Protein AF-A0A183DFI7-F1 (afdb_monomer_lite)

Sequence (138 aa):
MTEILSNHFDFSAPSVVANYFVIDKHKQRQIMGMDVKLMEGYSFVELDPEKDADTIARSWKFSVSGDRDQFAAKIRRLPSVGVRCDDDGALASFTVLDAAGFFNNQFTFVEHRQRGLADRSELRLCQKVCFNFFCAQI

Foldseek 3Di:
DPPPPPPPDDPVPPPPDDDDDDQDPVNLVVLLPDPQDFDPQKDKDQDQLVPCLVVLLVVDPPRDPPSSVVSSVQSVPFQKIWMAGNVPRDTAWIWTADPVRDTDSTDGDPVNPPRCVSVSRVSVSSNVSVVVVVVVVD

Radius of gyration: 18.05 Å; chains: 1; bounding box: 51×48×36 Å

InterPro domains:
  IPR053225 Acyl-CoA N-acyltransferase VerG-like [PTHR20958] (3-128)

Structure (mmCIF, N/CA/C/O backbone):
data_AF-A0A183DFI7-F1
#
_entry.id   AF-A0A183DFI7-F1
#
loop_
_atom_site.group_PDB
_atom_site.id
_atom_site.type_symbol
_atom_site.label_atom_id
_atom_site.label_alt_id
_atom_site.label_comp_id
_atom_site.label_asym_id
_atom_site.label_entity_id
_atom_site.label_seq_id
_atom_site.pdbx_PDB_ins_code
_atom_site.Cartn_x
_atom_site.Cartn_y
_atom_site.Cartn_z
_atom_site.occupancy
_atom_site.B_iso_or_equiv
_atom_site.auth_seq_id
_atom_site.auth_comp_id
_atom_site.auth_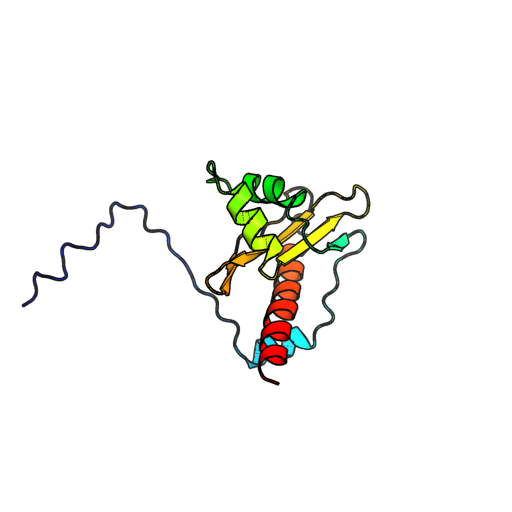asym_id
_atom_site.auth_atom_id
_atom_site.pdbx_PDB_model_num
ATOM 1 N N . MET A 1 1 ? 38.604 -30.644 7.264 1.00 42.41 1 MET A N 1
ATOM 2 C CA . MET A 1 1 ? 37.304 -30.394 6.599 1.00 42.41 1 MET A CA 1
ATOM 3 C C . MET A 1 1 ? 36.790 -29.011 7.018 1.00 42.41 1 MET A C 1
ATOM 5 O O . MET A 1 1 ? 35.659 -28.871 7.456 1.00 42.41 1 MET A O 1
ATOM 9 N N . THR A 1 2 ? 37.654 -27.992 6.943 1.00 49.06 2 THR A N 1
ATOM 10 C CA . THR A 1 2 ? 37.445 -26.690 7.613 1.00 49.06 2 THR A CA 1
ATOM 11 C C . THR A 1 2 ? 37.700 -25.500 6.681 1.00 49.06 2 THR A C 1
ATOM 13 O O . THR A 1 2 ? 37.479 -24.367 7.078 1.00 49.06 2 THR A O 1
ATOM 16 N N . GLU A 1 3 ? 38.111 -25.748 5.433 1.00 43.97 3 GLU A N 1
ATOM 17 C CA . GLU A 1 3 ? 38.428 -24.704 4.441 1.00 43.97 3 GLU A CA 1
ATOM 18 C C . GLU A 1 3 ? 37.316 -24.479 3.402 1.00 43.97 3 GLU A C 1
ATOM 20 O O . GLU A 1 3 ? 37.369 -23.525 2.637 1.00 43.97 3 GLU A O 1
ATOM 25 N N . ILE A 1 4 ? 36.270 -25.314 3.376 1.00 48.12 4 ILE A N 1
ATOM 26 C CA . ILE A 1 4 ? 35.185 -25.203 2.376 1.00 48.12 4 ILE A CA 1
ATOM 27 C C . ILE A 1 4 ? 34.161 -24.109 2.752 1.00 48.12 4 ILE A C 1
ATOM 29 O O . ILE A 1 4 ? 33.356 -23.699 1.923 1.00 48.12 4 ILE A O 1
ATOM 33 N N . LEU A 1 5 ? 34.206 -23.579 3.980 1.00 45.44 5 LEU A N 1
ATOM 34 C CA . LEU A 1 5 ? 33.249 -22.570 4.456 1.00 45.44 5 LEU A CA 1
ATOM 35 C C . LEU A 1 5 ? 33.788 -21.130 4.469 1.00 45.44 5 LEU A C 1
ATOM 37 O O . LEU A 1 5 ? 32.999 -20.211 4.667 1.00 45.44 5 LEU A O 1
ATOM 41 N N . SER A 1 6 ? 35.090 -20.894 4.257 1.00 49.47 6 SER A N 1
ATOM 42 C CA . SER A 1 6 ? 35.674 -19.552 4.445 1.00 49.47 6 SER A CA 1
ATOM 43 C C . SER A 1 6 ? 35.664 -18.656 3.203 1.00 49.47 6 SER A C 1
ATOM 45 O O . SER A 1 6 ? 35.814 -17.449 3.347 1.00 49.47 6 SER A O 1
ATOM 47 N N . ASN A 1 7 ? 35.474 -19.206 1.996 1.00 45.72 7 ASN A N 1
ATOM 48 C CA . ASN A 1 7 ? 35.752 -18.476 0.746 1.00 45.72 7 ASN A CA 1
ATOM 49 C C . ASN A 1 7 ? 34.514 -18.147 -0.111 1.00 45.72 7 ASN A C 1
ATOM 51 O O . ASN A 1 7 ? 34.664 -17.750 -1.263 1.00 45.72 7 ASN A O 1
ATOM 55 N N . HIS A 1 8 ? 33.296 -18.290 0.423 1.00 53.69 8 HIS A N 1
ATOM 56 C CA . HIS A 1 8 ? 32.062 -17.992 -0.326 1.00 53.69 8 HIS A CA 1
ATOM 57 C C . HIS A 1 8 ? 31.252 -16.802 0.195 1.00 53.69 8 HIS A C 1
ATOM 59 O O . HIS A 1 8 ? 30.221 -16.478 -0.389 1.00 53.69 8 HIS A O 1
ATOM 65 N N . PHE A 1 9 ? 31.723 -16.109 1.233 1.00 53.34 9 PHE A N 1
ATOM 66 C CA . PHE A 1 9 ? 31.134 -14.834 1.635 1.00 53.34 9 PHE A CA 1
ATOM 67 C C . PHE A 1 9 ? 32.011 -13.688 1.148 1.00 53.34 9 PHE A C 1
ATOM 69 O O . PHE A 1 9 ? 32.965 -13.276 1.803 1.00 53.34 9 PHE A O 1
ATOM 76 N N . ASP A 1 10 ? 31.679 -13.193 -0.040 1.00 51.78 10 ASP A N 1
ATOM 77 C CA . ASP A 1 10 ? 32.203 -11.934 -0.544 1.00 51.78 10 ASP A CA 1
ATOM 78 C C . ASP A 1 10 ? 31.514 -10.766 0.184 1.00 51.78 10 ASP A C 1
ATOM 80 O O . ASP A 1 10 ? 30.407 -10.354 -0.161 1.00 51.78 10 ASP A O 1
ATOM 84 N N . PHE A 1 11 ? 32.169 -10.239 1.221 1.00 54.59 11 PHE A N 1
ATOM 85 C CA . PHE A 1 11 ? 31.735 -9.030 1.933 1.00 54.59 11 PHE A CA 1
ATOM 86 C C . PHE A 1 11 ? 32.033 -7.730 1.157 1.00 54.59 11 PHE A C 1
ATOM 88 O O . PHE A 1 11 ? 31.784 -6.646 1.683 1.00 54.59 11 PHE A O 1
ATOM 95 N N . SER A 1 12 ? 32.583 -7.803 -0.065 1.00 59.28 12 SER A N 1
ATOM 96 C CA . SER A 1 12 ? 32.751 -6.635 -0.943 1.00 59.28 12 SER A CA 1
ATOM 97 C C . SER A 1 12 ? 31.464 -6.264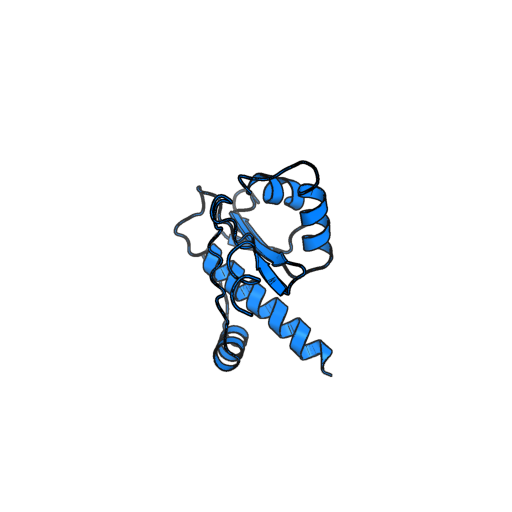 -1.683 1.00 59.28 12 SER A C 1
ATOM 99 O O . SER A 1 12 ? 31.295 -5.111 -2.087 1.00 59.28 12 SER A O 1
ATOM 101 N N . ALA A 1 13 ? 30.516 -7.202 -1.793 1.00 56.94 13 ALA A N 1
ATOM 102 C CA . ALA A 1 13 ? 29.144 -6.857 -2.117 1.00 56.94 13 ALA A CA 1
ATOM 103 C C . ALA A 1 13 ? 28.602 -5.966 -0.987 1.00 56.94 13 ALA A C 1
ATOM 105 O O . ALA A 1 13 ? 28.777 -6.320 0.182 1.00 56.94 13 ALA A O 1
ATOM 106 N N . PRO A 1 14 ? 27.949 -4.825 -1.282 1.00 59.28 14 PRO A N 1
ATOM 107 C CA . PRO A 1 14 ? 27.338 -4.011 -0.243 1.00 59.28 14 PRO A CA 1
ATOM 108 C C . PRO A 1 14 ? 26.344 -4.892 0.511 1.00 59.28 14 PRO A C 1
ATOM 110 O O . PRO A 1 14 ? 25.289 -5.247 -0.012 1.00 59.28 14 PRO A O 1
ATOM 113 N N . SER A 1 15 ? 26.713 -5.308 1.721 1.00 57.41 15 SER A N 1
ATOM 114 C CA . SER A 1 15 ? 25.893 -6.177 2.549 1.00 57.41 15 SER A CA 1
ATOM 115 C C . SER A 1 15 ? 24.618 -5.416 2.890 1.00 57.41 15 SER A C 1
ATOM 117 O O . SER A 1 15 ? 24.630 -4.506 3.722 1.00 57.41 15 SER A O 1
ATOM 119 N N . VAL A 1 16 ? 23.521 -5.746 2.210 1.00 62.94 16 VAL A N 1
ATOM 120 C CA . VAL A 1 16 ? 22.218 -5.161 2.509 1.00 62.94 16 VAL A CA 1
ATOM 121 C C . VAL A 1 16 ? 21.710 -5.845 3.769 1.00 62.94 16 VAL A C 1
ATOM 123 O O . VAL A 1 16 ? 21.317 -7.010 3.749 1.00 62.94 16 VAL A O 1
ATOM 126 N N . VAL A 1 17 ? 21.759 -5.130 4.890 1.00 70.69 17 VAL A N 1
ATOM 127 C CA . VAL A 1 17 ? 21.153 -5.600 6.136 1.00 70.69 17 VAL A CA 1
ATOM 128 C C . VAL A 1 17 ? 19.638 -5.571 5.958 1.00 70.69 17 VAL A C 1
ATOM 130 O O . VAL A 1 17 ? 19.048 -4.505 5.788 1.00 70.69 17 VAL A O 1
ATOM 133 N N . ALA A 1 18 ? 19.013 -6.744 6.007 1.00 76.75 18 ALA A N 1
ATOM 134 C CA . ALA A 1 18 ? 17.566 -6.891 6.046 1.00 76.75 18 ALA A CA 1
ATOM 135 C C . ALA A 1 18 ? 17.149 -7.349 7.447 1.00 76.75 18 ALA A C 1
ATOM 137 O O . ALA A 1 18 ? 17.573 -8.406 7.914 1.00 76.75 18 ALA A O 1
ATOM 138 N N . ASN A 1 19 ? 16.317 -6.549 8.113 1.00 83.75 19 ASN A N 1
ATOM 139 C CA . ASN A 1 19 ? 15.703 -6.922 9.382 1.00 83.75 19 ASN A CA 1
ATOM 140 C C . ASN A 1 19 ? 14.297 -7.449 9.117 1.00 83.75 19 ASN A C 1
ATOM 142 O O . ASN A 1 19 ? 13.494 -6.782 8.467 1.00 83.75 19 ASN A O 1
ATOM 146 N N . TYR A 1 20 ? 13.997 -8.628 9.653 1.00 86.50 20 TYR A N 1
ATOM 147 C CA . TYR A 1 20 ? 12.669 -9.217 9.561 1.00 86.50 20 TYR A CA 1
ATOM 148 C C . TYR A 1 20 ? 11.890 -8.919 10.836 1.00 86.50 20 TYR A C 1
ATOM 150 O O . TYR A 1 20 ? 12.240 -9.391 11.918 1.00 86.50 20 TYR A O 1
ATOM 158 N N . PHE A 1 21 ? 10.815 -8.149 10.698 1.00 89.00 21 PHE A N 1
ATOM 159 C CA . PHE A 1 21 ? 9.872 -7.899 11.780 1.00 89.00 21 PHE A CA 1
ATOM 160 C C . PHE A 1 21 ? 8.700 -8.869 11.651 1.00 89.00 21 PHE A C 1
ATOM 162 O O . PHE A 1 21 ? 8.014 -8.904 10.632 1.00 89.00 21 PHE A O 1
ATOM 169 N N . VAL A 1 22 ? 8.483 -9.681 12.686 1.00 90.50 22 VAL A N 1
ATOM 170 C CA . VAL A 1 22 ? 7.422 -10.693 12.706 1.00 90.50 22 VAL A CA 1
ATOM 171 C C . VAL A 1 22 ? 6.315 -10.243 13.650 1.00 90.50 22 VAL A C 1
ATOM 173 O O . VAL A 1 22 ? 6.558 -9.981 14.829 1.00 90.50 22 VAL A O 1
ATOM 176 N N . ILE A 1 23 ? 5.085 -10.179 13.139 1.00 90.56 23 ILE A N 1
ATOM 177 C CA . ILE A 1 2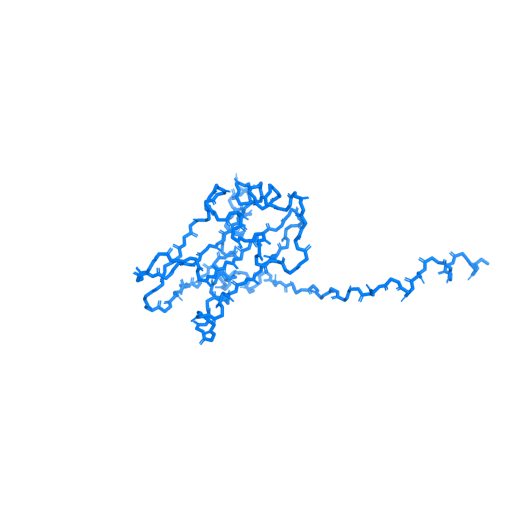3 ? 3.894 -9.903 13.947 1.00 90.56 23 ILE A CA 1
ATOM 178 C C . ILE A 1 23 ? 3.379 -11.233 14.497 1.00 90.56 23 ILE A C 1
ATOM 180 O O . ILE A 1 23 ? 2.945 -12.097 13.735 1.00 90.56 23 ILE A O 1
ATOM 184 N N . ASP A 1 24 ? 3.424 -11.410 15.815 1.00 93.44 24 ASP A N 1
ATOM 185 C CA . ASP A 1 24 ? 2.932 -12.622 16.465 1.00 93.44 24 ASP A CA 1
ATOM 186 C C . ASP A 1 24 ? 1.399 -12.767 16.355 1.00 93.44 24 ASP A C 1
ATOM 188 O O . ASP A 1 24 ? 0.662 -11.794 16.181 1.00 93.44 24 ASP A O 1
ATOM 192 N N . LYS A 1 25 ? 0.894 -13.999 16.499 1.00 90.94 25 LYS A N 1
ATOM 193 C CA . LYS A 1 25 ? -0.540 -14.309 16.345 1.00 90.94 25 LYS A CA 1
ATOM 194 C C . LYS A 1 25 ? -1.448 -13.552 17.321 1.00 90.94 25 LYS A C 1
ATOM 196 O O . LYS A 1 25 ? -2.616 -13.330 17.006 1.00 90.94 25 LYS A O 1
ATOM 201 N N . HIS A 1 26 ? -0.971 -13.210 18.520 1.00 93.69 26 HIS A N 1
ATOM 202 C CA . HIS A 1 26 ? -1.773 -12.452 19.478 1.00 93.69 26 HIS A CA 1
ATOM 203 C C . HIS A 1 26 ? -1.943 -11.009 18.996 1.00 93.69 26 HIS A C 1
ATOM 205 O O . HIS A 1 26 ? -3.077 -10.534 18.926 1.00 93.69 26 HIS A O 1
ATOM 211 N N . LYS A 1 27 ? -0.859 -10.362 18.552 1.00 93.50 27 LYS A N 1
ATOM 212 C CA . LYS A 1 27 ? -0.919 -9.027 17.937 1.00 93.50 27 LYS A CA 1
ATOM 213 C C . LYS A 1 27 ? -1.736 -8.999 16.652 1.00 93.50 27 LYS A C 1
ATOM 215 O O . LYS A 1 27 ? -2.514 -8.072 16.466 1.00 93.50 27 LYS A O 1
ATOM 220 N N . GLN A 1 28 ? -1.639 -10.023 15.802 1.00 93.75 28 GLN A N 1
ATOM 221 C CA . GLN A 1 28 ? -2.479 -10.122 14.601 1.00 93.75 28 GLN A CA 1
ATOM 222 C C . GLN A 1 28 ? -3.972 -10.054 14.956 1.00 93.75 28 GLN A C 1
ATOM 224 O O . GLN A 1 28 ? -4.712 -9.279 14.359 1.00 93.75 28 GLN A O 1
ATOM 229 N N . ARG A 1 29 ? -4.420 -10.797 15.981 1.00 93.19 29 ARG A N 1
ATOM 230 C CA . ARG A 1 29 ? -5.816 -10.735 16.453 1.00 93.19 29 ARG A CA 1
ATOM 231 C C . ARG A 1 29 ? -6.199 -9.362 16.999 1.00 93.19 29 ARG A C 1
ATOM 233 O O . ARG A 1 29 ? -7.317 -8.920 16.760 1.00 93.19 29 ARG A O 1
ATOM 240 N N . GLN A 1 30 ? -5.289 -8.692 17.707 1.00 95.06 30 GLN A N 1
ATOM 241 C CA . GLN A 1 30 ? -5.524 -7.323 18.172 1.00 95.06 30 GLN A CA 1
ATOM 242 C C . GLN A 1 30 ? -5.722 -6.375 16.987 1.00 95.06 30 GLN A C 1
ATOM 244 O O . GLN A 1 30 ? -6.723 -5.669 16.951 1.00 95.06 30 GLN A O 1
ATOM 249 N N . ILE A 1 31 ? -4.838 -6.427 15.985 1.00 95.38 31 ILE A N 1
ATOM 250 C CA . ILE A 1 31 ? -4.922 -5.607 14.766 1.00 95.38 31 ILE A CA 1
ATOM 251 C C . ILE A 1 31 ? -6.225 -5.876 14.001 1.00 95.38 31 ILE A C 1
ATOM 253 O O . ILE A 1 31 ? -6.869 -4.937 13.535 1.00 95.38 31 ILE A O 1
ATOM 257 N N . MET A 1 32 ? -6.663 -7.134 13.917 1.00 94.75 32 MET A N 1
ATOM 258 C CA . MET A 1 32 ? -7.944 -7.493 13.293 1.00 94.75 32 MET A CA 1
ATOM 259 C C . MET A 1 32 ? -9.158 -6.867 13.989 1.00 94.75 32 MET A C 1
ATOM 261 O O . MET A 1 32 ? -10.157 -6.601 13.328 1.00 94.75 32 MET A O 1
ATOM 265 N N . GLY A 1 33 ? -9.079 -6.616 15.298 1.00 94.31 33 GLY A N 1
ATOM 266 C CA . GLY A 1 33 ? -10.131 -5.943 16.064 1.00 94.31 33 GLY A CA 1
ATOM 267 C C . GLY A 1 33 ? -10.043 -4.413 16.065 1.00 94.31 33 GLY A C 1
ATOM 268 O O . GLY A 1 33 ? -10.913 -3.764 16.641 1.00 94.31 33 GLY A O 1
ATOM 269 N N . MET A 1 34 ? -9.003 -3.821 15.469 1.00 95.88 34 MET A N 1
ATOM 270 C CA . MET A 1 34 ? -8.822 -2.368 15.456 1.00 95.88 34 MET A CA 1
ATOM 271 C C . MET A 1 34 ? -9.704 -1.688 14.407 1.00 95.88 34 MET A C 1
ATOM 273 O O . MET A 1 34 ? -9.718 -2.063 13.234 1.00 95.88 34 MET A O 1
ATOM 277 N N . ASP A 1 35 ? -10.338 -0.591 14.808 1.00 95.94 35 ASP A N 1
ATOM 278 C CA . ASP A 1 35 ? -10.918 0.381 13.885 1.00 95.94 35 ASP A CA 1
ATOM 279 C C . ASP A 1 35 ? -9.813 1.325 13.380 1.00 95.94 35 ASP A C 1
ATOM 281 O O . ASP A 1 35 ? -9.467 2.328 14.011 1.00 95.94 35 ASP A O 1
ATOM 285 N N . VAL A 1 36 ? -9.167 0.939 12.276 1.00 96.50 36 VAL A N 1
ATOM 286 C CA . VAL A 1 36 ? -8.056 1.696 11.687 1.00 96.50 36 VAL A CA 1
ATOM 287 C C . VAL A 1 36 ? -8.616 2.886 10.914 1.00 96.50 36 VAL A C 1
ATOM 289 O O . VAL A 1 36 ? -9.120 2.733 9.804 1.00 96.50 36 VAL A O 1
ATOM 292 N N . LYS A 1 37 ? -8.481 4.081 11.494 1.00 96.00 37 LYS A N 1
ATOM 293 C CA . LYS A 1 37 ? -8.909 5.351 10.895 1.00 96.00 37 LYS A CA 1
ATOM 294 C C . LYS A 1 37 ? -7.727 6.198 10.440 1.00 96.00 37 LYS A C 1
ATOM 296 O O . LYS A 1 37 ? -6.678 6.236 11.092 1.00 96.00 37 LYS A O 1
ATOM 301 N N . LEU A 1 38 ? -7.927 6.888 9.324 1.00 97.31 38 LEU A N 1
ATOM 302 C CA . LEU A 1 38 ? -7.054 7.961 8.864 1.00 97.31 38 LEU A CA 1
ATOM 303 C C . LEU A 1 38 ? -7.453 9.276 9.539 1.00 97.31 38 LEU A C 1
ATOM 305 O O . LEU A 1 38 ? -8.521 9.379 10.145 1.00 97.31 38 LEU A O 1
ATOM 309 N N . MET A 1 39 ? -6.569 10.266 9.463 1.00 94.94 39 MET A N 1
ATOM 310 C CA . MET A 1 39 ? -6.935 11.637 9.811 1.00 94.94 39 MET A CA 1
ATOM 311 C C . MET A 1 39 ? -7.886 12.220 8.756 1.00 94.94 39 MET A C 1
ATOM 313 O O . MET A 1 39 ? -7.951 11.713 7.638 1.00 94.94 39 MET A O 1
ATOM 317 N N . GLU A 1 40 ? -8.595 13.289 9.110 1.00 96.44 40 GLU A N 1
ATOM 318 C CA . GLU A 1 40 ? -9.480 14.007 8.186 1.00 96.44 40 GLU A CA 1
ATOM 319 C C . GLU A 1 40 ? -8.731 14.483 6.926 1.00 96.44 40 GLU A C 1
ATOM 321 O O . GLU A 1 40 ? -7.554 14.849 6.999 1.00 96.44 40 GLU A O 1
ATOM 326 N N . GLY A 1 41 ? -9.416 14.443 5.778 1.00 97.06 41 GLY A N 1
ATOM 327 C CA . GLY A 1 41 ? -8.859 14.777 4.462 1.00 97.06 41 GLY A CA 1
ATOM 328 C C . GLY A 1 41 ? -8.098 13.634 3.783 1.00 97.06 41 GLY A C 1
ATOM 329 O O . GLY A 1 41 ? -7.401 13.869 2.796 1.00 97.06 41 GLY A O 1
ATOM 330 N N . TYR A 1 42 ? -8.191 12.409 4.311 1.00 98.31 42 TYR A N 1
ATOM 331 C CA . TYR A 1 42 ? -7.582 11.230 3.707 1.00 98.31 42 TYR A CA 1
ATOM 332 C C . TYR A 1 42 ? -8.505 10.023 3.698 1.00 98.31 42 TYR A C 1
ATOM 334 O O . TYR A 1 42 ? -9.129 9.672 4.703 1.00 98.31 42 TYR A O 1
ATOM 342 N N . SER A 1 43 ? -8.432 9.284 2.595 1.00 98.25 43 SER A N 1
ATOM 343 C CA . SER A 1 43 ? -9.222 8.079 2.378 1.00 98.25 43 SER A CA 1
ATOM 344 C C . SER A 1 43 ? -8.351 6.887 1.996 1.00 98.25 43 SER A C 1
ATOM 346 O O . SER A 1 43 ? -7.398 7.000 1.220 1.00 98.25 43 SER A O 1
ATOM 348 N N . PHE A 1 44 ? -8.701 5.709 2.519 1.00 98.19 44 PHE A N 1
ATOM 349 C CA . PHE A 1 44 ? -8.136 4.451 2.037 1.00 98.19 44 PHE A CA 1
ATOM 350 C C . PHE A 1 44 ? -8.683 4.134 0.649 1.00 98.19 44 PHE A C 1
ATOM 352 O O . PHE A 1 44 ? -9.883 4.257 0.409 1.00 98.19 44 PHE A O 1
ATOM 359 N N . VAL A 1 45 ? -7.814 3.658 -0.238 1.00 97.25 45 VAL A N 1
ATOM 360 C CA . VAL A 1 45 ? -8.185 3.249 -1.594 1.00 97.25 45 VAL A CA 1
ATOM 361 C C . VAL A 1 45 ? -7.539 1.920 -1.969 1.00 97.25 45 VAL A C 1
ATOM 363 O O . VAL A 1 45 ? -6.464 1.561 -1.478 1.00 97.25 45 VAL A O 1
ATOM 366 N N . GLU A 1 46 ? -8.193 1.194 -2.873 1.00 95.88 46 GLU A N 1
ATOM 367 C CA . GLU A 1 46 ? -7.532 0.138 -3.635 1.00 95.88 46 GLU A CA 1
ATOM 368 C C . GLU A 1 46 ? -6.613 0.779 -4.675 1.00 95.88 46 GLU A C 1
ATOM 370 O O . GLU A 1 46 ? -6.996 1.747 -5.339 1.00 95.88 46 GLU A O 1
ATOM 375 N N . LEU A 1 47 ? -5.403 0.240 -4.807 1.00 96.81 47 LEU A N 1
ATOM 376 C CA . LEU A 1 47 ? -4.478 0.676 -5.844 1.00 96.81 47 LEU A CA 1
ATOM 377 C C . LEU A 1 47 ? -4.943 0.147 -7.205 1.00 96.81 47 LEU A C 1
ATOM 379 O O . LEU A 1 47 ? -5.316 -1.017 -7.350 1.00 96.81 47 LEU A O 1
ATOM 383 N N . ASP A 1 48 ? -4.891 1.009 -8.209 1.00 95.94 48 ASP A N 1
ATOM 384 C CA . ASP A 1 48 ? -5.196 0.704 -9.599 1.00 95.94 48 ASP A CA 1
ATOM 385 C C . ASP A 1 48 ? -3.881 0.361 -10.324 1.00 95.94 48 ASP A C 1
ATOM 387 O O . ASP A 1 48 ? -2.985 1.208 -10.406 1.00 95.94 48 ASP A O 1
ATOM 391 N N . PRO A 1 49 ? -3.720 -0.862 -10.862 1.00 96.31 49 PRO A N 1
ATOM 392 C CA . PRO A 1 49 ? -2.468 -1.279 -11.486 1.00 96.31 49 PRO A CA 1
ATOM 393 C C . PRO A 1 49 ? -2.115 -0.461 -12.734 1.00 96.31 49 PRO A C 1
ATOM 395 O O . PRO A 1 49 ? -0.941 -0.403 -13.090 1.00 96.31 49 PRO A O 1
ATOM 398 N N . GLU A 1 50 ? -3.087 0.167 -13.400 1.00 95.88 50 GLU A N 1
ATOM 399 C CA . GLU A 1 50 ? -2.811 0.986 -14.581 1.00 95.88 50 GLU A CA 1
ATOM 400 C C . GLU A 1 50 ? -2.448 2.427 -14.221 1.00 95.88 50 GLU A C 1
ATOM 402 O O . GLU A 1 50 ? -1.624 3.029 -14.909 1.00 95.88 50 GLU A O 1
ATOM 407 N N . LYS A 1 51 ? -3.001 2.962 -13.126 1.00 94.50 51 LYS A N 1
ATOM 408 C CA . LYS A 1 51 ? -2.758 4.350 -12.696 1.00 94.50 51 LYS A CA 1
ATOM 409 C C . LYS A 1 51 ? -1.610 4.487 -11.703 1.00 94.50 51 LYS A C 1
ATOM 411 O O . LYS A 1 51 ? -0.809 5.408 -11.818 1.00 94.50 51 LYS A O 1
ATOM 416 N N . ASP A 1 52 ? -1.527 3.589 -10.726 1.00 96.06 52 ASP A N 1
ATOM 417 C CA . ASP A 1 52 ? -0.666 3.774 -9.556 1.00 96.06 52 ASP A CA 1
ATOM 418 C C . ASP A 1 52 ? 0.702 3.080 -9.711 1.00 96.06 52 ASP A C 1
ATOM 420 O O . ASP A 1 52 ? 1.669 3.474 -9.058 1.00 96.06 52 ASP A O 1
ATOM 424 N N . ALA A 1 53 ? 0.832 2.084 -10.599 1.00 95.12 53 ALA A N 1
ATOM 425 C CA . ALA A 1 53 ? 2.063 1.296 -10.736 1.00 95.12 53 ALA A CA 1
ATOM 426 C C . ALA A 1 53 ? 3.290 2.119 -11.160 1.00 95.12 53 ALA A C 1
ATOM 428 O O . ALA A 1 53 ? 4.387 1.876 -10.660 1.00 95.12 53 ALA A O 1
ATOM 429 N N . ASP A 1 54 ? 3.118 3.091 -12.060 1.00 93.69 54 ASP A N 1
ATOM 430 C CA . ASP A 1 54 ? 4.210 3.970 -12.501 1.00 93.69 54 ASP A CA 1
ATOM 431 C C . ASP A 1 54 ? 4.666 4.894 -11.361 1.00 93.69 54 ASP A C 1
ATOM 433 O O . ASP A 1 54 ? 5.854 4.964 -11.050 1.00 93.69 54 ASP A O 1
ATOM 437 N N . THR A 1 55 ? 3.717 5.520 -10.661 1.00 93.56 55 THR A N 1
ATOM 438 C CA . THR A 1 55 ? 3.972 6.361 -9.482 1.00 93.56 55 THR A CA 1
ATOM 439 C C . THR A 1 55 ? 4.721 5.598 -8.388 1.00 93.56 55 THR A C 1
ATOM 441 O O . THR A 1 55 ? 5.708 6.090 -7.837 1.00 93.56 55 THR A O 1
ATOM 444 N N . ILE A 1 56 ? 4.286 4.371 -8.097 1.00 94.06 56 ILE A N 1
ATOM 445 C CA . ILE A 1 56 ? 4.902 3.512 -7.083 1.00 94.06 56 ILE A CA 1
ATOM 446 C C . ILE A 1 56 ? 6.309 3.093 -7.509 1.00 94.06 56 ILE A C 1
ATOM 448 O O . ILE A 1 56 ? 7.240 3.235 -6.717 1.00 94.06 56 ILE A O 1
ATOM 452 N N . ALA A 1 57 ? 6.494 2.651 -8.755 1.00 93.31 57 ALA A N 1
ATOM 453 C CA . ALA A 1 57 ? 7.814 2.294 -9.268 1.00 93.31 57 ALA A CA 1
ATOM 454 C C . ALA A 1 57 ? 8.788 3.480 -9.168 1.00 93.31 57 ALA A C 1
ATOM 456 O O . ALA A 1 57 ? 9.882 3.335 -8.632 1.00 93.31 57 ALA A O 1
ATOM 457 N N . ARG A 1 58 ? 8.359 4.686 -9.564 1.00 91.25 58 ARG A N 1
ATOM 458 C CA . ARG A 1 58 ? 9.184 5.908 -9.510 1.00 91.25 58 ARG A CA 1
ATOM 459 C C . ARG A 1 58 ? 9.536 6.370 -8.099 1.00 91.25 58 ARG A C 1
ATOM 461 O O . ARG A 1 58 ? 10.551 7.038 -7.919 1.00 91.25 58 ARG A O 1
ATOM 468 N N . SER A 1 59 ? 8.728 6.028 -7.095 1.00 90.94 59 SER A N 1
ATOM 469 C CA . SER A 1 59 ? 9.056 6.321 -5.693 1.00 90.94 59 SER A CA 1
ATOM 470 C C . SER A 1 59 ? 10.253 5.504 -5.187 1.00 90.94 59 SER A C 1
ATOM 472 O O . SER A 1 59 ? 10.903 5.876 -4.204 1.00 90.94 59 SER A O 1
ATOM 474 N N . TRP A 1 60 ? 10.580 4.401 -5.867 1.00 87.25 60 TRP A N 1
ATOM 475 C CA . TRP A 1 60 ? 11.715 3.569 -5.522 1.00 87.25 60 TRP A CA 1
ATOM 476 C C . TRP A 1 60 ? 12.993 4.107 -6.171 1.00 87.25 60 TRP A C 1
ATOM 478 O O . TRP A 1 60 ? 13.174 4.063 -7.384 1.00 87.25 60 TRP A O 1
ATOM 488 N N . LYS A 1 61 ? 13.924 4.588 -5.337 1.00 83.44 61 LYS A N 1
ATOM 489 C CA . LYS A 1 61 ? 15.186 5.217 -5.773 1.00 83.44 61 LYS A CA 1
ATOM 490 C C . LYS A 1 61 ? 16.011 4.372 -6.753 1.00 83.44 61 LYS A C 1
ATOM 492 O O . LYS A 1 61 ? 16.746 4.931 -7.560 1.00 83.44 61 LYS A 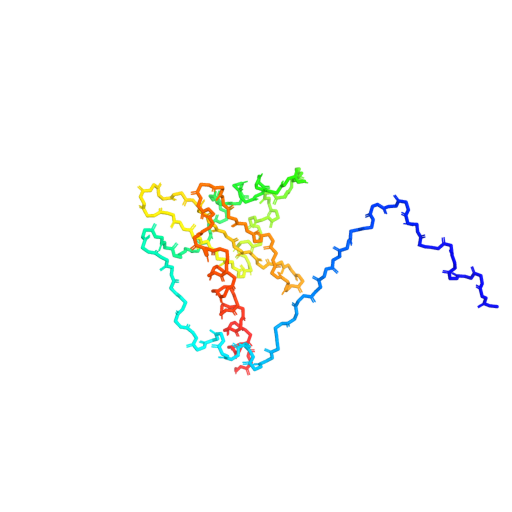O 1
ATOM 497 N N . PHE A 1 62 ? 15.927 3.050 -6.648 1.00 83.00 62 PHE A N 1
ATOM 498 C CA . PHE A 1 62 ? 16.701 2.114 -7.465 1.00 83.00 62 PHE A CA 1
ATOM 499 C C . PHE A 1 62 ? 15.880 1.502 -8.597 1.00 83.00 62 PHE A C 1
ATOM 501 O O . PHE A 1 62 ? 16.261 0.455 -9.111 1.00 83.00 62 PHE A O 1
ATOM 508 N N . SER A 1 63 ? 14.750 2.119 -8.952 1.00 86.31 63 SER A N 1
ATOM 509 C CA . SER A 1 63 ? 13.879 1.553 -9.967 1.00 86.31 63 SER A CA 1
ATOM 510 C C . SER A 1 63 ? 14.562 1.489 -11.334 1.00 86.31 63 SER A C 1
ATOM 512 O O . SER A 1 63 ? 15.231 2.429 -11.765 1.00 86.31 63 SER A O 1
ATOM 514 N N . VAL A 1 64 ? 14.373 0.362 -12.012 1.00 87.50 64 VAL A N 1
ATOM 515 C CA . VAL A 1 64 ? 14.881 0.047 -13.345 1.00 87.50 64 VAL A CA 1
ATOM 516 C C . VAL A 1 64 ? 13.737 -0.275 -14.310 1.00 87.50 64 VAL A C 1
ATOM 518 O O . VAL A 1 64 ? 12.574 -0.451 -13.934 1.00 87.50 64 VAL A O 1
ATOM 521 N N . SER A 1 65 ? 14.071 -0.379 -15.598 1.00 81.12 65 SER A N 1
ATOM 522 C CA . SER A 1 65 ? 13.136 -0.832 -16.629 1.00 81.12 65 SER A CA 1
ATOM 523 C C . SER A 1 65 ? 12.578 -2.218 -16.280 1.00 81.12 65 SER A C 1
ATOM 525 O O . SER A 1 65 ? 13.342 -3.177 -16.179 1.00 81.12 65 SER A O 1
ATOM 527 N N . GLY A 1 66 ? 11.257 -2.318 -16.118 1.00 87.25 66 GLY A N 1
ATOM 528 C CA . GLY A 1 66 ? 10.546 -3.550 -15.747 1.00 87.25 66 GLY A CA 1
ATOM 529 C C . GLY A 1 66 ? 9.841 -3.484 -14.387 1.00 87.25 66 GLY A C 1
ATOM 530 O O . GLY A 1 66 ? 8.862 -4.201 -14.175 1.00 87.25 66 GLY A O 1
ATOM 531 N N . ASP A 1 67 ? 10.247 -2.576 -13.494 1.00 89.69 67 ASP A N 1
ATOM 532 C CA . ASP A 1 67 ? 9.628 -2.480 -12.164 1.00 89.69 67 ASP A CA 1
ATOM 533 C C . ASP A 1 67 ? 8.176 -2.024 -12.218 1.00 89.69 67 ASP A C 1
ATOM 535 O O . ASP A 1 67 ? 7.353 -2.516 -11.449 1.00 89.69 67 ASP A O 1
ATOM 539 N N . ARG A 1 68 ? 7.826 -1.135 -13.157 1.00 93.56 68 ARG A N 1
ATOM 540 C CA . ARG A 1 68 ? 6.431 -0.728 -13.377 1.00 93.56 68 ARG A CA 1
ATOM 541 C C . ARG A 1 68 ? 5.536 -1.945 -13.590 1.00 93.56 68 ARG A C 1
ATOM 543 O O . ARG A 1 68 ? 4.482 -2.045 -12.967 1.00 93.56 68 ARG A O 1
ATOM 550 N N . ASP A 1 69 ? 5.953 -2.884 -14.435 1.00 94.88 69 ASP A N 1
ATOM 551 C CA . ASP A 1 69 ? 5.160 -4.080 -14.732 1.00 94.88 69 ASP A CA 1
ATOM 552 C C . ASP A 1 69 ? 5.148 -5.055 -13.558 1.00 94.88 69 ASP A C 1
ATOM 554 O O . ASP A 1 69 ? 4.119 -5.677 -13.279 1.00 94.88 69 ASP A O 1
ATOM 558 N N . GLN A 1 70 ? 6.247 -5.127 -12.803 1.00 92.69 70 GLN A N 1
ATOM 559 C CA . GLN A 1 70 ? 6.282 -5.873 -11.552 1.00 92.69 70 GLN A CA 1
ATOM 560 C C . GLN A 1 70 ? 5.280 -5.306 -10.531 1.00 92.69 70 GLN A C 1
ATOM 562 O O . GLN A 1 70 ? 4.514 -6.071 -9.941 1.00 92.69 70 GLN A O 1
ATOM 567 N N . PHE A 1 71 ? 5.228 -3.985 -10.335 1.00 93.50 71 PHE A N 1
ATOM 568 C CA . PHE A 1 71 ? 4.261 -3.350 -9.436 1.00 93.50 71 PHE A CA 1
ATOM 569 C C . PHE A 1 71 ? 2.827 -3.487 -9.943 1.00 93.50 71 PHE A C 1
ATOM 571 O O . PHE A 1 71 ? 1.952 -3.843 -9.158 1.00 93.50 71 PHE A O 1
ATOM 578 N N . ALA A 1 72 ? 2.578 -3.325 -11.244 1.00 96.00 72 ALA A N 1
ATOM 579 C CA . ALA A 1 72 ? 1.260 -3.574 -11.828 1.00 96.00 72 ALA A CA 1
ATOM 580 C C . ALA A 1 72 ? 0.810 -5.032 -11.616 1.00 96.00 72 ALA A C 1
ATOM 582 O O . ALA A 1 72 ? -0.368 -5.308 -11.373 1.00 96.00 72 ALA A O 1
ATOM 583 N N . ALA A 1 73 ? 1.738 -5.992 -11.682 1.00 94.88 73 ALA A N 1
ATOM 584 C CA . ALA A 1 73 ? 1.460 -7.392 -11.390 1.00 94.88 73 ALA A CA 1
ATOM 585 C C . ALA A 1 73 ? 1.191 -7.647 -9.898 1.00 94.88 73 ALA A C 1
ATOM 587 O O . ALA A 1 73 ? 0.264 -8.405 -9.601 1.00 94.88 73 ALA A O 1
ATOM 588 N N . LYS A 1 74 ? 1.958 -7.015 -8.995 1.00 93.38 74 LYS A N 1
ATOM 589 C CA . LYS A 1 74 ? 1.770 -7.074 -7.534 1.00 93.38 74 LYS A CA 1
ATOM 590 C C . LYS A 1 74 ? 0.410 -6.504 -7.140 1.00 93.38 74 LYS A C 1
ATOM 592 O O . LYS A 1 74 ? -0.386 -7.228 -6.562 1.00 93.38 74 LYS A O 1
ATOM 597 N N . ILE A 1 75 ? 0.104 -5.270 -7.539 1.00 95.38 75 ILE A N 1
ATOM 598 C CA . ILE A 1 75 ? -1.164 -4.586 -7.231 1.00 95.38 75 ILE A CA 1
ATOM 599 C C . ILE A 1 75 ? -2.368 -5.414 -7.694 1.00 95.38 75 ILE A C 1
ATOM 601 O O . ILE A 1 75 ? -3.345 -5.557 -6.969 1.00 95.38 75 ILE A O 1
ATOM 605 N N . ARG A 1 76 ? -2.285 -6.011 -8.888 1.00 95.81 76 ARG A N 1
ATOM 606 C CA . ARG A 1 76 ? -3.377 -6.807 -9.464 1.00 95.81 76 ARG A CA 1
ATOM 607 C C . ARG A 1 76 ? -3.649 -8.119 -8.718 1.00 95.81 76 ARG A C 1
ATOM 609 O O . ARG A 1 76 ? -4.761 -8.630 -8.803 1.00 95.81 76 ARG A O 1
ATOM 616 N N . ARG A 1 77 ? -2.638 -8.720 -8.085 1.00 93.56 77 ARG A N 1
ATOM 617 C CA . ARG A 1 77 ? -2.703 -10.112 -7.591 1.00 93.56 77 ARG A C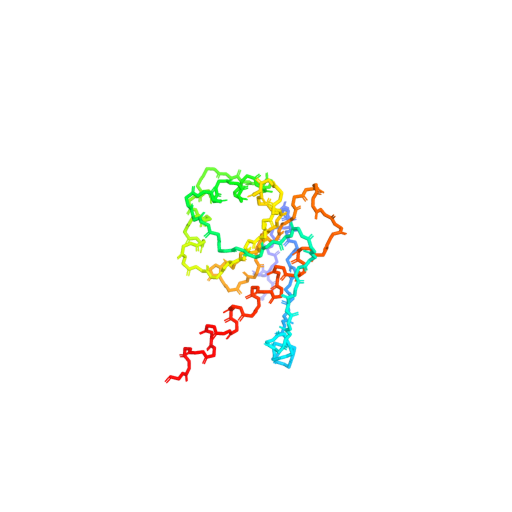A 1
ATOM 618 C C . ARG A 1 77 ? -2.522 -10.252 -6.088 1.00 93.56 77 ARG A C 1
ATOM 620 O O . ARG A 1 77 ? -2.892 -11.284 -5.538 1.00 93.56 77 ARG A O 1
ATOM 627 N N . LEU A 1 78 ? -1.929 -9.259 -5.440 1.00 94.44 78 LEU A N 1
ATOM 628 C CA . LEU A 1 78 ? -1.569 -9.296 -4.033 1.00 94.44 78 LEU A CA 1
ATOM 629 C C . LEU A 1 78 ? -2.273 -8.163 -3.283 1.00 94.44 78 LEU A C 1
ATOM 631 O O . LEU A 1 78 ? -2.505 -7.093 -3.853 1.00 94.44 78 LEU A O 1
ATOM 635 N N . PRO A 1 79 ? -2.588 -8.365 -1.992 1.00 95.31 79 PRO A N 1
ATOM 636 C CA . PRO A 1 79 ? -3.092 -7.299 -1.148 1.00 95.31 79 PRO A CA 1
ATOM 637 C C . PRO A 1 79 ? -2.182 -6.072 -1.194 1.00 95.31 79 PRO A C 1
ATOM 639 O O . PRO A 1 79 ? -0.958 -6.158 -1.087 1.00 95.31 79 PRO A O 1
ATOM 642 N N . SER A 1 80 ? -2.803 -4.913 -1.328 1.00 96.31 80 SER A N 1
ATOM 643 C CA . SER A 1 80 ? -2.131 -3.627 -1.252 1.00 96.31 80 SER A CA 1
ATOM 644 C C . SER A 1 80 ? -3.075 -2.589 -0.659 1.00 96.31 80 SER A C 1
ATOM 646 O O . SER A 1 80 ? -4.291 -2.794 -0.612 1.00 96.31 80 SER A O 1
ATOM 648 N N . VAL A 1 81 ? -2.527 -1.500 -0.131 1.00 97.88 81 VAL A N 1
ATOM 649 C CA . VAL A 1 81 ? -3.308 -0.387 0.414 1.00 97.88 81 VAL A CA 1
ATOM 650 C C . VAL A 1 81 ? -2.730 0.911 -0.113 1.00 97.88 81 VAL A C 1
ATOM 652 O O . VAL A 1 81 ? -1.534 1.152 0.033 1.00 97.88 81 VAL A O 1
ATOM 655 N N . GLY A 1 82 ? -3.591 1.748 -0.687 1.00 98.00 82 GLY A N 1
ATOM 656 C CA . GLY A 1 82 ? -3.304 3.147 -0.966 1.00 98.00 82 GLY A CA 1
ATOM 657 C C . GLY A 1 82 ? -4.026 4.069 0.012 1.00 98.00 82 GLY A C 1
ATOM 658 O O . GLY A 1 82 ? -5.047 3.713 0.605 1.00 98.00 82 GLY A O 1
ATOM 659 N N . VAL A 1 83 ? -3.498 5.275 0.155 1.00 98.44 83 VAL A N 1
ATOM 660 C CA . VAL A 1 83 ? -4.114 6.398 0.858 1.00 98.44 83 VAL A CA 1
ATOM 661 C C . VAL A 1 83 ? -4.081 7.590 -0.084 1.00 98.44 83 VAL A C 1
ATOM 663 O O . 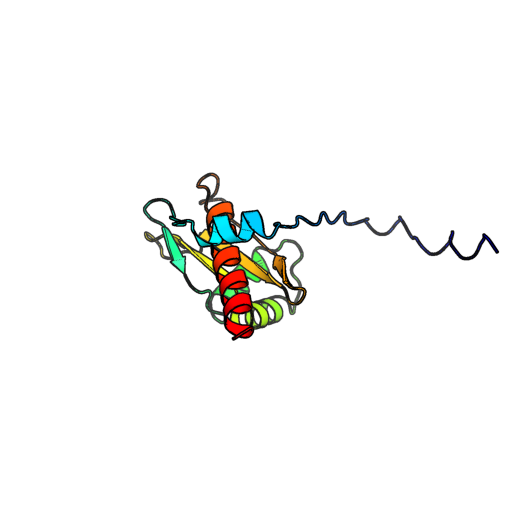VAL A 1 83 ? -3.001 7.946 -0.557 1.00 98.44 83 VAL A O 1
ATOM 666 N N . ARG A 1 84 ? -5.233 8.203 -0.361 1.00 97.81 84 ARG A N 1
ATOM 667 C CA . ARG A 1 84 ? -5.332 9.430 -1.164 1.00 97.81 84 ARG A CA 1
ATOM 668 C C . ARG A 1 84 ? -5.695 10.623 -0.294 1.00 97.81 84 ARG A C 1
ATOM 670 O O . ARG A 1 84 ? -6.384 10.457 0.708 1.00 97.81 84 ARG A O 1
ATOM 677 N N . CYS A 1 85 ? -5.183 11.788 -0.672 1.00 97.44 85 CYS A N 1
ATOM 678 C CA . CYS A 1 85 ? -5.620 13.072 -0.143 1.00 97.44 85 CYS A CA 1
ATOM 679 C C . CYS A 1 85 ? -6.952 13.440 -0.812 1.00 97.44 85 CYS A C 1
ATOM 681 O O . CYS A 1 85 ? -7.076 13.335 -2.033 1.00 97.44 85 CYS A O 1
ATOM 683 N N . ASP A 1 86 ? -7.956 13.812 -0.023 1.00 96.88 86 ASP A N 1
ATOM 684 C CA . ASP A 1 86 ? -9.309 14.059 -0.532 1.00 96.88 86 ASP A CA 1
ATOM 685 C C . ASP A 1 86 ? -9.396 15.380 -1.324 1.00 96.88 86 ASP A C 1
ATOM 687 O O . ASP A 1 86 ? -10.226 15.496 -2.225 1.00 96.88 86 ASP A O 1
ATOM 691 N N . ASP A 1 87 ? -8.512 16.345 -1.039 1.00 94.12 87 ASP A N 1
ATOM 692 C CA . ASP A 1 87 ? -8.514 17.678 -1.663 1.00 94.12 87 ASP A CA 1
ATOM 693 C C . ASP A 1 87 ? -8.109 17.654 -3.148 1.00 94.12 87 ASP A C 1
ATOM 695 O O . ASP A 1 87 ? -8.686 18.368 -3.970 1.00 94.12 87 ASP A O 1
ATOM 699 N N . ASP A 1 88 ? -7.105 16.848 -3.504 1.00 92.38 88 ASP A N 1
ATOM 700 C CA . ASP A 1 88 ? -6.511 16.793 -4.849 1.00 92.38 88 ASP A CA 1
ATOM 701 C C . ASP A 1 88 ? -6.582 15.396 -5.494 1.00 92.38 88 ASP A C 1
ATOM 703 O O . ASP A 1 88 ? -6.238 15.226 -6.666 1.00 92.38 88 ASP A O 1
ATOM 707 N N . GLY A 1 89 ? -7.037 14.385 -4.746 1.00 93.38 89 GLY A N 1
ATOM 708 C CA . GLY A 1 89 ? -7.078 12.992 -5.180 1.00 93.38 89 GLY A CA 1
ATOM 709 C C . GLY A 1 89 ? -5.697 12.345 -5.335 1.00 93.38 89 GLY A C 1
ATOM 710 O O . GLY A 1 89 ? -5.608 11.227 -5.857 1.00 93.38 89 GLY A O 1
ATOM 711 N N . ALA A 1 90 ? -4.617 13.008 -4.914 1.00 94.38 90 ALA A N 1
ATOM 712 C CA . ALA A 1 90 ? -3.260 12.515 -5.086 1.00 94.38 90 ALA A CA 1
ATOM 713 C C . ALA A 1 90 ? -2.974 11.331 -4.156 1.00 94.38 90 ALA A C 1
ATOM 715 O O . ALA A 1 90 ? -3.456 11.258 -3.022 1.00 94.38 90 ALA A O 1
ATOM 716 N N . LEU A 1 91 ? -2.162 10.383 -4.633 1.00 97.12 91 LEU A N 1
ATOM 717 C CA . LEU A 1 91 ? -1.686 9.274 -3.809 1.00 97.12 91 LEU A CA 1
ATOM 718 C C . LEU A 1 91 ? -0.713 9.815 -2.754 1.00 97.12 91 LEU A C 1
ATOM 720 O O . LEU A 1 91 ? 0.369 10.286 -3.085 1.00 97.12 91 LEU A O 1
ATOM 724 N N . ALA A 1 92 ? -1.090 9.713 -1.484 1.00 97.62 92 ALA A N 1
ATOM 725 C CA . ALA A 1 92 ? -0.345 10.267 -0.361 1.00 97.62 92 ALA A CA 1
ATOM 726 C C . ALA A 1 92 ? 0.567 9.241 0.326 1.00 97.62 92 ALA A C 1
ATOM 728 O O . ALA A 1 92 ? 1.679 9.561 0.757 1.00 97.62 92 ALA A O 1
ATOM 729 N N . SER A 1 93 ? 0.111 7.992 0.429 1.00 98.19 93 SER A N 1
ATOM 730 C CA . SER A 1 93 ? 0.877 6.884 0.998 1.00 98.19 93 SER A CA 1
ATOM 731 C C . SER A 1 93 ? 0.401 5.553 0.433 1.00 98.19 93 SER A C 1
ATOM 733 O O . SER A 1 93 ? -0.738 5.434 -0.016 1.00 98.19 93 SER A O 1
ATOM 735 N N . PHE A 1 94 ? 1.264 4.544 0.452 1.00 97.81 94 PHE A N 1
ATOM 736 C CA . PHE A 1 94 ? 0.888 3.184 0.107 1.00 97.81 94 PHE A CA 1
ATOM 737 C C . PHE A 1 94 ? 1.765 2.161 0.832 1.00 97.81 94 PHE A C 1
ATOM 739 O O . PHE A 1 94 ? 2.891 2.461 1.232 1.00 97.81 94 PHE A O 1
ATOM 746 N N . THR A 1 95 ? 1.244 0.943 0.959 1.00 97.12 95 THR A N 1
ATOM 747 C CA . THR A 1 95 ? 1.994 -0.254 1.358 1.00 97.12 95 THR A CA 1
ATOM 748 C C . THR A 1 95 ? 1.543 -1.416 0.479 1.00 97.12 95 THR A C 1
ATOM 750 O O . THR A 1 95 ? 0.341 -1.610 0.271 1.00 97.12 95 THR A O 1
ATOM 753 N N . VAL A 1 96 ? 2.486 -2.196 -0.049 1.00 95.25 96 VAL A N 1
ATOM 754 C CA . VAL A 1 96 ? 2.189 -3.355 -0.905 1.00 95.25 96 VAL A CA 1
ATOM 755 C C . VAL A 1 96 ? 2.709 -4.639 -0.272 1.00 95.25 96 VAL A C 1
ATOM 757 O O . VAL A 1 96 ? 3.680 -4.629 0.480 1.00 95.25 96 VAL A O 1
ATOM 760 N N . LEU A 1 97 ? 2.073 -5.762 -0.583 1.00 94.75 97 LEU A N 1
ATOM 761 C CA . LEU A 1 97 ? 2.622 -7.078 -0.282 1.00 94.75 97 LEU A CA 1
ATOM 762 C C . LEU A 1 97 ? 3.511 -7.538 -1.446 1.00 94.75 97 LEU A C 1
ATOM 764 O O . LEU A 1 97 ? 3.167 -7.337 -2.615 1.00 94.75 97 LEU A O 1
ATOM 768 N N . ASP A 1 98 ? 4.638 -8.176 -1.146 1.00 90.00 98 ASP A N 1
ATOM 769 C CA . ASP A 1 98 ? 5.432 -8.873 -2.153 1.00 90.00 98 ASP A CA 1
ATOM 770 C C . ASP A 1 98 ? 5.068 -10.360 -2.280 1.00 90.00 98 ASP A C 1
ATOM 772 O O . ASP A 1 98 ? 4.272 -10.915 -1.521 1.00 90.00 98 ASP A O 1
ATOM 776 N N . ALA A 1 99 ? 5.645 -11.017 -3.287 1.00 87.81 99 ALA A N 1
ATOM 777 C CA . ALA A 1 99 ? 5.360 -12.417 -3.593 1.00 87.81 99 ALA A CA 1
ATOM 778 C C . ALA A 1 99 ? 5.881 -13.404 -2.531 1.00 87.81 99 ALA A C 1
ATOM 780 O O . ALA A 1 99 ? 5.454 -14.556 -2.525 1.00 87.81 99 ALA A O 1
ATOM 781 N N . ALA A 1 100 ? 6.783 -12.974 -1.643 1.00 87.94 100 ALA A N 1
ATOM 782 C CA . ALA A 1 100 ? 7.264 -13.775 -0.522 1.00 87.94 100 ALA A CA 1
ATOM 783 C C . ALA A 1 100 ? 6.386 -13.606 0.734 1.00 87.94 100 ALA A C 1
ATOM 785 O O . ALA A 1 100 ? 6.628 -14.260 1.747 1.00 87.94 100 ALA A O 1
ATOM 786 N N . GLY A 1 101 ? 5.343 -12.769 0.665 1.00 87.94 101 GLY A N 1
ATOM 787 C CA . GLY A 1 101 ? 4.425 -12.510 1.769 1.00 87.94 101 GLY A CA 1
ATOM 788 C C . GLY A 1 101 ? 4.916 -11.434 2.736 1.00 87.94 101 GLY A C 1
ATOM 789 O O . GLY A 1 101 ? 4.330 -11.282 3.809 1.00 87.94 101 GLY A O 1
ATOM 790 N N . PHE A 1 102 ? 5.962 -10.681 2.378 1.00 91.38 102 PHE A N 1
ATOM 791 C CA . PHE A 1 102 ? 6.447 -9.569 3.187 1.00 91.38 102 PHE A CA 1
ATOM 792 C C . PHE A 1 102 ? 5.791 -8.258 2.784 1.00 91.38 102 PHE A C 1
ATOM 794 O O . PHE A 1 102 ? 5.444 -8.011 1.627 1.00 91.38 102 PHE A O 1
ATOM 801 N N . PHE A 1 103 ? 5.637 -7.396 3.780 1.00 93.06 103 PHE A N 1
ATOM 802 C CA . PHE A 1 103 ? 5.180 -6.035 3.587 1.00 93.06 103 PHE A CA 1
ATOM 803 C C . PHE A 1 103 ? 6.355 -5.273 3.001 1.00 93.06 103 PHE A C 1
ATOM 805 O O . PHE A 1 103 ? 7.449 -5.271 3.565 1.00 93.06 103 PHE A O 1
ATOM 812 N N . ASN A 1 104 ? 6.143 -4.688 1.834 1.00 87.12 104 ASN A N 1
ATOM 813 C CA . ASN A 1 104 ? 7.200 -4.122 1.024 1.00 87.12 104 ASN A CA 1
ATOM 814 C C . ASN A 1 104 ? 6.793 -2.737 0.516 1.00 87.12 104 ASN A C 1
ATOM 816 O O . ASN A 1 104 ? 5.611 -2.393 0.440 1.00 87.12 104 ASN A O 1
ATOM 820 N N . ASN A 1 105 ? 7.802 -1.935 0.185 1.00 88.81 105 ASN A N 1
ATOM 821 C CA . ASN A 1 105 ? 7.671 -0.612 -0.412 1.00 88.81 105 ASN A CA 1
ATOM 822 C C . ASN A 1 105 ? 6.655 0.291 0.315 1.00 88.81 105 ASN A C 1
ATOM 824 O O . ASN A 1 105 ? 5.925 1.032 -0.335 1.00 88.81 105 ASN A O 1
ATOM 828 N N . GLN A 1 106 ? 6.600 0.246 1.651 1.00 95.06 106 GLN A N 1
ATOM 829 C CA . GLN A 1 106 ? 5.850 1.241 2.416 1.00 95.06 106 GLN A CA 1
ATOM 830 C C . GLN A 1 106 ? 6.443 2.622 2.131 1.00 95.06 106 GLN A C 1
ATOM 832 O O . GLN A 1 106 ? 7.636 2.858 2.338 1.00 95.06 106 GLN A O 1
ATOM 837 N N . PHE A 1 107 ? 5.611 3.543 1.658 1.00 96.56 107 PHE A N 1
ATOM 838 C CA . PHE A 1 107 ? 6.059 4.882 1.310 1.00 96.56 107 PHE A CA 1
ATOM 839 C C . PHE A 1 107 ? 5.000 5.932 1.637 1.00 96.56 107 PHE A C 1
ATOM 841 O O . PHE A 1 107 ? 3.793 5.697 1.561 1.00 96.56 107 PHE A O 1
ATOM 848 N N . THR A 1 108 ? 5.462 7.119 2.020 1.00 97.62 108 THR A N 1
ATOM 849 C CA . THR A 1 108 ? 4.638 8.322 2.185 1.00 97.62 108 THR A CA 1
ATOM 850 C C . THR A 1 108 ? 5.345 9.481 1.492 1.00 97.62 108 THR A C 1
ATOM 852 O O . THR A 1 108 ? 6.516 9.770 1.791 1.00 97.62 108 THR A O 1
ATOM 855 N N . PHE A 1 109 ? 4.633 10.134 0.574 1.00 96.75 109 PHE A N 1
ATOM 856 C CA . PHE A 1 109 ? 5.119 11.312 -0.144 1.00 96.75 109 PHE A CA 1
ATOM 857 C C . PHE A 1 109 ? 5.387 12.457 0.836 1.00 96.75 109 PHE A C 1
ATOM 859 O O . PHE A 1 109 ? 4.737 12.559 1.878 1.00 96.75 109 PHE A O 1
ATOM 866 N N . VAL A 1 110 ? 6.414 13.262 0.552 1.00 96.25 110 VAL A N 1
ATOM 867 C CA . VAL A 1 110 ? 7.029 14.194 1.516 1.00 96.25 110 VAL A CA 1
ATOM 868 C C . VAL A 1 110 ? 6.006 15.179 2.079 1.00 96.25 110 VAL A C 1
ATOM 870 O O . VAL A 1 110 ? 5.985 15.426 3.284 1.00 96.25 110 VAL A O 1
ATOM 873 N N . GLU A 1 111 ? 5.115 15.652 1.219 1.00 96.00 111 GLU A N 1
ATOM 874 C CA . GLU A 1 111 ? 4.039 16.612 1.461 1.00 96.00 111 GLU A CA 1
ATOM 875 C C . GLU A 1 111 ? 3.011 16.097 2.488 1.00 96.00 111 GLU A C 1
ATOM 877 O O . GLU A 1 111 ? 2.333 16.876 3.167 1.00 96.00 111 GLU A O 1
ATOM 882 N N . HIS A 1 112 ? 2.928 14.773 2.652 1.00 96.50 112 HIS A N 1
ATOM 883 C CA . HIS A 1 112 ? 1.961 14.092 3.511 1.00 96.50 112 HIS A CA 1
ATOM 884 C C . HIS A 1 112 ? 2.605 13.350 4.698 1.00 96.50 112 HIS A C 1
ATOM 886 O O . HIS A 1 112 ? 1.933 12.592 5.400 1.00 96.50 112 HIS A O 1
ATOM 892 N N . ARG A 1 113 ? 3.907 13.546 4.955 1.00 96.19 113 ARG A N 1
ATOM 893 C CA . ARG A 1 113 ? 4.615 12.926 6.094 1.00 96.19 113 ARG A CA 1
ATOM 894 C C . ARG A 1 113 ? 4.210 13.532 7.439 1.00 96.19 113 ARG A C 1
ATOM 896 O O . ARG A 1 113 ? 3.592 14.587 7.500 1.00 96.19 113 ARG A O 1
ATOM 903 N N . GLN A 1 114 ? 4.600 12.850 8.524 1.00 95.19 114 GLN A N 1
ATOM 904 C CA . GLN A 1 114 ? 4.308 13.235 9.919 1.00 95.19 114 GLN A CA 1
ATOM 905 C C . GLN A 1 114 ? 2.804 13.285 10.247 1.00 95.19 114 GLN A C 1
ATOM 907 O O . GLN A 1 114 ? 2.369 13.972 11.163 1.00 95.19 114 GLN A O 1
ATOM 912 N N . ARG A 1 115 ? 2.013 12.514 9.493 1.00 95.50 115 ARG A N 1
ATOM 913 C CA . ARG A 1 115 ? 0.551 12.400 9.609 1.00 95.50 115 ARG A CA 1
ATOM 914 C C . ARG A 1 115 ? 0.082 10.989 9.998 1.00 95.50 115 ARG A C 1
ATOM 916 O O . ARG A 1 115 ? -1.109 10.709 10.024 1.00 95.50 115 ARG A O 1
ATOM 923 N N . GLY A 1 116 ? 1.022 10.073 10.254 1.00 96.38 116 GLY A N 1
ATOM 924 C CA . GLY A 1 116 ? 0.738 8.675 10.611 1.00 96.38 116 GLY A CA 1
ATOM 925 C C . GLY A 1 116 ? 0.222 7.792 9.465 1.00 96.38 116 GLY A C 1
ATOM 926 O O . GLY A 1 116 ? -0.211 6.672 9.717 1.00 96.38 116 GLY A O 1
ATOM 927 N N . LEU A 1 117 ? 0.249 8.261 8.209 1.00 97.88 117 LEU A N 1
ATOM 928 C CA . LEU A 1 117 ? -0.328 7.532 7.067 1.00 97.88 117 LEU A CA 1
ATOM 929 C C . LEU A 1 117 ? 0.363 6.187 6.801 1.00 97.88 117 LEU A C 1
ATOM 931 O O . LEU A 1 117 ? -0.320 5.205 6.510 1.00 97.88 117 LEU A O 1
ATOM 935 N N . ALA A 1 118 ? 1.689 6.132 6.962 1.00 96.69 118 ALA A N 1
ATOM 936 C CA . ALA A 1 118 ? 2.483 4.912 6.831 1.00 96.69 118 ALA A CA 1
ATOM 937 C C . ALA A 1 118 ? 1.954 3.804 7.759 1.00 96.69 118 ALA A C 1
ATOM 939 O O . ALA A 1 118 ? 1.461 2.786 7.266 1.00 96.69 118 ALA A O 1
ATOM 940 N N . ASP A 1 119 ? 1.938 4.056 9.071 1.00 95.75 119 ASP A N 1
ATOM 941 C CA . ASP A 1 119 ? 1.460 3.125 10.098 1.00 95.75 119 ASP A CA 1
ATOM 942 C C . ASP A 1 119 ? 0.023 2.664 9.827 1.00 95.75 119 ASP A C 1
ATOM 944 O O . ASP A 1 119 ? -0.310 1.486 9.955 1.00 95.75 119 ASP A O 1
ATOM 948 N N . ARG A 1 120 ? -0.858 3.590 9.425 1.00 97.81 120 ARG A N 1
ATOM 949 C CA . ARG A 1 120 ? -2.263 3.274 9.134 1.00 97.81 120 ARG A CA 1
ATOM 950 C C . ARG A 1 120 ? -2.409 2.402 7.889 1.00 97.81 120 ARG A C 1
ATOM 952 O O . ARG A 1 120 ? -3.193 1.454 7.919 1.00 97.81 120 ARG A O 1
ATOM 959 N N . SER A 1 121 ? -1.656 2.680 6.824 1.00 97.62 121 SER A N 1
ATOM 960 C CA . SER A 1 121 ? -1.653 1.836 5.623 1.00 97.62 121 SER A CA 1
ATOM 961 C C . SER A 1 121 ? -1.113 0.430 5.905 1.00 97.62 121 SER A C 1
ATOM 963 O O . SER A 1 121 ? -1.676 -0.545 5.408 1.00 97.62 121 SER A O 1
ATOM 965 N N . GLU A 1 122 ? -0.101 0.306 6.766 1.00 96.31 122 GLU A N 1
ATOM 966 C CA . GLU A 1 122 ? 0.480 -0.977 7.164 1.00 96.31 122 GLU A CA 1
ATOM 967 C C . GLU A 1 122 ? -0.495 -1.804 8.004 1.00 96.31 122 GLU A C 1
ATOM 969 O O . GLU A 1 122 ? -0.774 -2.958 7.683 1.00 96.31 122 GLU A O 1
ATOM 974 N N . LEU A 1 123 ? -1.108 -1.200 9.027 1.00 96.56 123 LEU A N 1
ATOM 975 C CA . LEU A 1 123 ? -2.144 -1.855 9.830 1.00 96.56 123 LEU A CA 1
ATOM 976 C C . LEU A 1 123 ? -3.314 -2.318 8.958 1.00 96.56 123 LEU A C 1
ATOM 978 O O . LEU A 1 123 ? -3.813 -3.432 9.121 1.00 96.56 123 LEU A O 1
ATOM 982 N N . ARG A 1 124 ? -3.725 -1.495 7.988 1.00 97.44 124 ARG A N 1
ATOM 983 C CA . ARG A 1 124 ? -4.797 -1.849 7.056 1.00 97.44 124 ARG A CA 1
ATOM 984 C C . ARG A 1 124 ? -4.405 -3.006 6.136 1.00 97.44 124 ARG A C 1
ATOM 986 O O . ARG A 1 124 ? -5.229 -3.885 5.883 1.00 97.44 124 ARG A O 1
ATOM 993 N N . LEU A 1 125 ? -3.159 -3.046 5.664 1.00 96.44 125 LEU A N 1
ATOM 994 C CA . LEU A 1 125 ? -2.657 -4.170 4.877 1.00 96.44 125 LEU A CA 1
ATOM 995 C C . LEU A 1 125 ? -2.580 -5.448 5.728 1.00 96.44 125 LEU A C 1
ATOM 997 O O . LEU A 1 125 ? -2.962 -6.514 5.252 1.00 96.44 125 LEU A O 1
ATOM 1001 N N . CYS A 1 126 ? -2.186 -5.342 7.001 1.00 95.69 126 CYS A N 1
ATOM 1002 C CA . CYS A 1 126 ? -2.212 -6.448 7.965 1.00 95.69 126 CYS A CA 1
ATOM 1003 C C . CYS A 1 126 ? -3.610 -7.048 8.094 1.00 95.69 126 CYS A C 1
ATOM 1005 O O . CYS A 1 126 ? -3.757 -8.268 7.993 1.00 95.69 126 CYS A O 1
ATOM 1007 N N . GLN A 1 127 ? -4.638 -6.201 8.203 1.00 95.56 127 GLN A N 1
ATOM 1008 C CA . GLN A 1 127 ? -6.028 -6.652 8.227 1.00 95.56 127 GLN A CA 1
ATOM 1009 C C . GLN A 1 127 ? -6.412 -7.416 6.953 1.00 95.56 127 GLN A C 1
ATOM 1011 O O . GLN A 1 127 ? -6.978 -8.505 7.043 1.00 95.56 127 GLN A O 1
ATOM 1016 N N . LYS A 1 128 ? -6.059 -6.896 5.767 1.00 94.69 128 LYS A N 1
ATOM 1017 C CA . LYS A 1 128 ? -6.332 -7.568 4.483 1.00 94.69 128 LYS A CA 1
ATOM 1018 C C . LYS A 1 128 ? -5.655 -8.931 4.374 1.00 94.69 128 LYS A C 1
ATOM 1020 O O . LYS A 1 128 ? -6.283 -9.904 3.964 1.00 94.69 128 LYS A O 1
ATOM 1025 N N . VAL A 1 129 ? -4.373 -8.998 4.728 1.00 93.38 129 VAL A N 1
ATOM 1026 C CA . VAL A 1 129 ? -3.582 -10.230 4.639 1.00 93.38 129 VAL A CA 1
ATOM 1027 C C . VAL A 1 129 ? -4.142 -11.276 5.596 1.00 93.38 129 VAL A C 1
ATOM 1029 O O . VAL A 1 129 ? -4.455 -12.384 5.168 1.00 93.38 129 VAL A O 1
ATOM 1032 N N . CYS A 1 130 ? -4.354 -10.920 6.865 1.00 89.56 130 CYS A N 1
ATOM 1033 C CA . CYS A 1 130 ? -4.906 -11.844 7.853 1.00 89.56 130 CYS A CA 1
ATOM 1034 C C . CYS A 1 130 ? -6.305 -12.333 7.452 1.00 89.56 130 CYS A C 1
ATOM 1036 O O . CYS A 1 130 ? -6.560 -13.532 7.522 1.00 89.56 130 CYS A O 1
ATOM 1038 N N . PHE A 1 131 ? -7.190 -11.447 6.981 1.00 83.38 131 PHE A N 1
ATOM 1039 C CA . PHE A 1 131 ? -8.531 -11.829 6.531 1.00 83.38 131 PHE A CA 1
ATOM 1040 C C . PHE A 1 131 ? -8.491 -12.887 5.418 1.00 83.38 131 PHE A C 1
ATOM 1042 O O . PHE A 1 131 ? -9.137 -13.928 5.532 1.00 83.38 131 PHE A O 1
ATOM 1049 N N . ASN A 1 132 ? -7.664 -12.676 4.389 1.00 67.12 132 ASN A N 1
ATOM 1050 C CA . ASN A 1 132 ? -7.536 -13.619 3.276 1.00 67.12 132 ASN A CA 1
ATOM 1051 C C . ASN A 1 132 ? -6.997 -14.989 3.720 1.00 67.12 132 ASN A C 1
ATOM 1053 O O . ASN A 1 132 ? -7.433 -16.014 3.199 1.00 67.12 132 ASN A O 1
ATOM 1057 N N . PHE A 1 133 ? -6.088 -15.026 4.698 1.00 59.44 133 PHE A N 1
ATOM 1058 C CA . PHE A 1 133 ? -5.566 -16.285 5.238 1.00 59.44 133 PHE A CA 1
ATOM 1059 C C . PHE A 1 133 ? -6.568 -17.022 6.137 1.00 59.44 133 PHE A C 1
ATOM 1061 O O . PHE A 1 133 ? -6.595 -18.250 6.112 1.00 59.44 133 PHE A O 1
ATOM 1068 N N . PHE A 1 134 ? -7.405 -16.312 6.900 1.00 55.03 134 PHE A N 1
ATOM 1069 C CA . PHE A 1 134 ? -8.426 -16.946 7.742 1.00 55.03 134 PHE A CA 1
ATOM 1070 C C . PHE A 1 134 ? -9.627 -17.462 6.938 1.00 55.03 134 PHE A C 1
ATOM 1072 O O . PHE A 1 134 ? -10.176 -18.504 7.285 1.00 55.03 134 PHE A O 1
ATOM 1079 N N . CYS A 1 135 ? -10.012 -16.796 5.845 1.00 47.31 135 CYS A N 1
ATOM 1080 C CA . CYS A 1 135 ? -11.093 -17.273 4.977 1.00 47.31 135 CYS A CA 1
ATOM 1081 C C . CYS A 1 135 ? -10.682 -18.441 4.066 1.00 47.31 135 CYS A C 1
ATOM 1083 O O . CYS A 1 135 ? -11.544 -19.210 3.668 1.00 47.31 135 CYS A O 1
ATOM 1085 N N . ALA A 1 136 ? -9.392 -18.611 3.757 1.00 45.44 136 ALA A N 1
ATOM 1086 C CA . ALA A 1 136 ? -8.902 -19.726 2.936 1.00 45.44 136 ALA A CA 1
ATOM 1087 C C . ALA A 1 136 ? -8.766 -21.067 3.696 1.00 45.44 136 ALA A C 1
ATOM 1089 O O . ALA A 1 136 ? -8.339 -22.059 3.109 1.00 45.44 136 ALA A O 1
ATOM 1090 N N . GLN A 1 137 ? -9.076 -21.098 4.998 1.00 37.56 137 GLN A N 1
ATOM 1091 C CA . GLN A 1 137 ? -9.012 -22.294 5.855 1.00 37.56 137 GLN A CA 1
ATOM 1092 C C . GLN A 1 137 ? -10.394 -22.870 6.225 1.00 37.56 137 GLN A C 1
ATOM 1094 O O . GLN A 1 137 ? -10.460 -23.780 7.053 1.00 37.56 137 GLN A O 1
ATOM 1099 N N . ILE A 1 138 ? -11.475 -22.350 5.633 1.00 37.00 138 ILE A N 1
ATOM 1100 C CA . ILE A 1 138 ? -12.860 -22.840 5.762 1.00 37.00 138 ILE A CA 1
ATOM 1101 C C . ILE A 1 138 ? -13.290 -23.395 4.404 1.00 37.00 138 ILE A C 1
ATOM 1103 O O . ILE A 1 138 ? -13.945 -24.460 4.392 1.00 37.00 138 ILE A O 1
#

pLDDT: mean 86.55, std 16.57, range [37.0, 98.44]

Secondary structure (DSSP, 8-state):
--SSSSSS--TTS-----------HHHHHHHHT----PPTTEEEEPPPTTTHHHHHHHHSTT--TTHHHHHHHHHHHS-EEEEEETTT--EEEEEEE-TTS-EEEEEE-GGG-SSSHHHHHHHHHHHHHHHHHHHTT-

Organism: NCBI:txid637853